Protein AF-A0A8H7SIP4-F1 (afdb_monomer_lite)

pLDDT: mean 71.0, std 14.27, range [39.41, 93.19]

Radius of gyration: 24.81 Å; chains: 1; bounding box: 38×29×91 Å

Organism: NCBI:txid101142

Secondary structure (DSSP, 8-state):
----------SSSHHHHHHHHHHHHHHHHHHHHHHHHHHHHHHHHHHHHHHHHHHHTT--HHHHHHHHHHHHHHHHHHHHHHHHHHHHH-TTTHHHHHHHHHHHHHHHHHHHHHHHHHHHHHH-HHHHHHHHH-

InterPro domains:
  IPR036259 MFS transporter superfamily [SSF103473] (33-134)

Sequence (134 aa):
MAKESSEGADGHVRFKMDVASDYKAEFSIYTARLKNIWFHLMAMQAATCIYGWIIQIGASLPAALAIQFVFAFNCSGVTSTCQTLLVDLFPVRGASIIASNNLMRCILGAAATAYIEPAIQGVGMGWVFTILGV

Structure (mmCIF, N/CA/C/O backbone):
data_AF-A0A8H7SIP4-F1
#
_entry.id   AF-A0A8H7SIP4-F1
#
loop_
_atom_site.group_PDB
_atom_site.id
_atom_site.type_symbol
_atom_site.label_atom_id
_atom_site.label_alt_id
_atom_site.label_comp_id
_atom_site.label_asym_id
_atom_site.label_entity_id
_atom_site.label_seq_id
_atom_site.pdbx_PDB_ins_code
_atom_site.Cartn_x
_atom_site.Cartn_y
_atom_site.Cartn_z
_atom_site.occupancy
_atom_site.B_iso_or_equiv
_atom_site.auth_seq_id
_atom_site.auth_comp_id
_atom_site.auth_asym_id
_atom_site.auth_atom_id
_atom_site.pdbx_PDB_model_num
ATOM 1 N N . MET A 1 1 ? 25.509 -14.428 -73.109 1.00 39.41 1 MET A N 1
ATOM 2 C CA . MET A 1 1 ? 24.841 -15.178 -72.024 1.00 39.41 1 MET A CA 1
ATOM 3 C C . MET A 1 1 ? 24.270 -14.131 -71.081 1.00 39.41 1 MET A C 1
ATOM 5 O O . MET A 1 1 ? 25.044 -13.360 -70.544 1.00 39.41 1 MET A O 1
ATOM 9 N N . ALA A 1 2 ? 22.997 -13.777 -71.271 1.00 40.03 2 ALA A N 1
ATOM 10 C CA . ALA A 1 2 ? 21.859 -14.322 -70.512 1.00 40.03 2 ALA A CA 1
ATOM 11 C C . ALA A 1 2 ? 21.864 -13.777 -69.068 1.00 40.03 2 ALA A C 1
ATOM 13 O O . ALA A 1 2 ? 22.764 -14.125 -68.321 1.00 40.03 2 ALA A O 1
ATOM 14 N N . LYS A 1 3 ? 20.975 -12.802 -68.784 1.00 40.19 3 LYS A N 1
ATOM 15 C CA . LYS A 1 3 ? 19.801 -12.922 -67.869 1.00 40.19 3 LYS A CA 1
ATOM 16 C C . LYS A 1 3 ? 20.223 -12.748 -66.396 1.00 40.19 3 LYS A C 1
ATOM 18 O O . LYS A 1 3 ? 21.207 -13.346 -66.010 1.00 40.19 3 LYS A O 1
ATOM 23 N N . GLU A 1 4 ? 19.643 -11.937 -65.513 1.00 43.75 4 GLU A N 1
ATOM 24 C CA . GLU A 1 4 ? 18.345 -11.264 -65.314 1.00 43.75 4 GLU A CA 1
ATOM 25 C C . GLU A 1 4 ? 18.631 -10.041 -64.398 1.00 43.75 4 GLU A C 1
ATOM 27 O O . GLU A 1 4 ? 19.531 -10.094 -63.569 1.00 43.75 4 GLU A O 1
ATOM 32 N N . SER A 1 5 ? 18.119 -8.829 -64.631 1.00 45.50 5 SER A N 1
ATOM 33 C CA . SER A 1 5 ? 16.774 -8.340 -64.289 1.00 45.50 5 SER A CA 1
ATOM 34 C C . SER A 1 5 ? 16.302 -8.677 -62.865 1.00 45.50 5 SER A C 1
ATOM 36 O O . SER A 1 5 ? 15.980 -9.819 -62.584 1.00 45.50 5 SER A O 1
ATOM 38 N N . SER A 1 6 ? 16.092 -7.621 -62.067 1.00 47.75 6 SER A N 1
ATOM 39 C CA . SER A 1 6 ? 15.096 -7.547 -60.986 1.00 47.75 6 SER A CA 1
ATOM 40 C C . SER A 1 6 ? 15.359 -8.336 -59.695 1.00 47.75 6 SER A C 1
ATOM 42 O O . SER A 1 6 ? 14.917 -9.464 -59.564 1.00 47.75 6 SER A O 1
ATOM 44 N N . GLU A 1 7 ? 15.903 -7.657 -58.685 1.00 42.50 7 GLU A N 1
ATOM 45 C CA . GLU A 1 7 ? 15.436 -7.692 -57.284 1.00 42.50 7 GLU A CA 1
ATOM 46 C C . GLU A 1 7 ? 16.304 -6.681 -56.527 1.00 42.50 7 GLU A C 1
ATOM 48 O O . GLU A 1 7 ? 17.521 -6.779 -56.520 1.00 42.50 7 GLU A O 1
ATOM 53 N N . GLY A 1 8 ? 15.825 -5.601 -55.940 1.00 39.69 8 GLY A N 1
ATOM 54 C CA . GLY A 1 8 ? 14.507 -5.265 -55.442 1.00 39.69 8 GLY A CA 1
ATOM 55 C C . GLY A 1 8 ? 14.798 -4.282 -54.310 1.00 39.69 8 GLY A C 1
ATOM 56 O O . GLY A 1 8 ? 15.767 -4.444 -53.571 1.00 39.69 8 GLY A O 1
ATOM 57 N N . ALA A 1 9 ? 14.036 -3.203 -54.229 1.00 48.28 9 ALA A N 1
ATOM 58 C CA . ALA A 1 9 ? 14.167 -2.182 -53.204 1.00 48.28 9 ALA A CA 1
ATOM 59 C C . ALA A 1 9 ? 13.905 -2.768 -51.795 1.00 48.28 9 ALA A C 1
ATOM 61 O O . ALA A 1 9 ? 12.806 -2.641 -51.271 1.00 48.28 9 ALA A O 1
ATOM 62 N N . ASP A 1 10 ? 14.898 -3.420 -51.183 1.00 50.81 10 ASP A N 1
ATOM 63 C CA . ASP A 1 10 ? 14.760 -4.150 -49.906 1.00 50.81 10 ASP A CA 1
ATOM 64 C C . ASP A 1 10 ? 15.771 -3.678 -48.841 1.00 50.81 10 ASP A C 1
ATOM 66 O O . ASP A 1 10 ? 16.263 -4.438 -48.017 1.00 50.81 10 ASP A O 1
ATOM 70 N N . GLY A 1 11 ? 16.127 -2.389 -48.859 1.00 47.94 11 GLY A N 1
ATOM 71 C CA . GLY A 1 11 ? 16.910 -1.755 -47.782 1.00 47.94 11 GLY A CA 1
ATOM 72 C C . GLY A 1 11 ? 16.056 -0.983 -46.772 1.00 47.94 11 GLY A C 1
ATOM 73 O O . GLY A 1 11 ? 16.456 -0.774 -45.631 1.00 47.94 11 GLY A O 1
ATOM 74 N N . HIS A 1 12 ? 14.853 -0.568 -47.176 1.00 51.12 12 HIS A N 1
ATOM 75 C CA . HIS A 1 12 ? 13.992 0.321 -46.386 1.00 51.12 12 HIS A CA 1
ATOM 76 C C . HIS A 1 12 ? 12.759 -0.369 -45.782 1.00 51.12 12 HIS A C 1
ATOM 78 O O . HIS A 1 12 ? 12.059 0.246 -44.976 1.00 51.12 12 HIS A O 1
ATOM 84 N N . VAL A 1 13 ? 12.489 -1.632 -46.136 1.00 50.50 13 VAL A N 1
ATOM 85 C CA . VAL A 1 13 ? 11.267 -2.347 -45.719 1.00 50.50 13 VAL A CA 1
ATOM 86 C C . VAL A 1 13 ? 11.514 -3.283 -44.527 1.00 50.50 13 VAL A C 1
ATOM 88 O O . VAL A 1 13 ? 10.650 -3.370 -43.655 1.00 50.50 13 VAL A O 1
ATOM 91 N N . ARG A 1 14 ? 12.711 -3.876 -44.380 1.00 51.34 14 ARG A N 1
ATOM 92 C CA . ARG A 1 14 ? 13.033 -4.726 -43.211 1.00 51.34 14 ARG A CA 1
ATOM 93 C C . ARG A 1 14 ? 13.077 -3.970 -41.885 1.00 51.34 14 ARG A C 1
ATOM 95 O O . ARG A 1 14 ? 12.488 -4.425 -40.914 1.00 51.34 14 ARG A O 1
ATOM 102 N N . PHE A 1 15 ? 13.652 -2.765 -41.865 1.00 51.53 15 PHE A N 1
ATOM 103 C CA . PHE A 1 15 ? 13.736 -1.960 -40.639 1.00 51.53 15 PHE A CA 1
ATOM 104 C C . PHE A 1 15 ? 12.352 -1.571 -40.090 1.00 51.53 15 PHE A C 1
ATOM 106 O O . PHE A 1 15 ? 12.171 -1.450 -38.886 1.00 51.53 15 PHE A O 1
ATOM 113 N N . LYS A 1 16 ? 11.340 -1.410 -40.954 1.00 47.34 16 LYS A N 1
ATOM 114 C CA . LYS A 1 16 ? 9.964 -1.130 -40.514 1.00 47.34 16 LYS A CA 1
ATOM 115 C C . LYS A 1 16 ? 9.214 -2.375 -40.054 1.00 47.34 16 LYS A C 1
ATOM 117 O O . LYS A 1 16 ? 8.327 -2.239 -39.220 1.00 47.34 16 LYS A O 1
ATOM 122 N N . MET A 1 17 ? 9.541 -3.553 -40.582 1.00 48.56 17 MET A N 1
ATOM 123 C CA . MET A 1 17 ? 8.860 -4.795 -40.216 1.00 48.56 17 MET A CA 1
ATOM 124 C C . MET A 1 17 ? 9.391 -5.370 -38.898 1.00 48.56 17 MET A C 1
ATOM 126 O O . MET A 1 17 ? 8.584 -5.855 -38.110 1.00 48.56 17 MET A O 1
ATOM 130 N N . ASP A 1 18 ? 10.680 -5.182 -38.594 1.00 52.22 18 ASP A N 1
ATOM 131 C CA . ASP A 1 18 ? 11.224 -5.448 -37.256 1.00 52.22 18 ASP A CA 1
ATOM 132 C C . ASP A 1 18 ? 10.658 -4.453 -36.236 1.00 52.22 18 ASP A C 1
ATOM 134 O O . ASP A 1 18 ? 10.102 -4.876 -35.234 1.00 52.22 18 ASP A O 1
ATOM 138 N N . VAL A 1 19 ? 10.648 -3.146 -36.528 1.00 58.06 19 VAL A N 1
ATOM 139 C CA . VAL A 1 19 ? 10.117 -2.132 -35.593 1.00 58.06 19 VAL A CA 1
ATOM 140 C C . VAL A 1 19 ? 8.602 -2.253 -35.373 1.00 58.06 19 VAL A C 1
ATOM 142 O O . VAL A 1 19 ? 8.130 -2.062 -34.258 1.00 58.06 19 VAL A O 1
ATOM 145 N N . ALA A 1 20 ? 7.807 -2.580 -36.398 1.00 53.66 20 ALA A N 1
ATOM 146 C CA . ALA A 1 20 ? 6.353 -2.720 -36.247 1.00 53.66 20 ALA A CA 1
ATOM 147 C C . ALA A 1 20 ? 5.937 -4.067 -35.625 1.00 53.66 20 ALA A C 1
ATOM 149 O O . ALA A 1 20 ? 4.911 -4.132 -34.942 1.00 53.66 20 ALA A O 1
ATOM 150 N N . SER A 1 21 ? 6.713 -5.136 -35.848 1.00 54.66 21 SER A N 1
ATOM 151 C CA . SER A 1 21 ? 6.507 -6.432 -35.189 1.00 54.66 21 SER A CA 1
ATOM 152 C C . SER A 1 21 ? 6.972 -6.395 -33.731 1.00 54.66 21 SER A C 1
ATOM 154 O O . SER A 1 21 ? 6.264 -6.911 -32.866 1.00 54.66 21 SER A O 1
ATOM 156 N N . ASP A 1 22 ? 8.094 -5.729 -33.450 1.00 54.72 22 ASP A N 1
ATOM 157 C CA . ASP A 1 22 ? 8.606 -5.470 -32.099 1.00 54.72 22 ASP A CA 1
ATOM 158 C C . ASP A 1 22 ? 7.650 -4.557 -31.322 1.00 54.72 22 ASP A C 1
ATOM 160 O O . ASP A 1 22 ? 7.249 -4.895 -30.214 1.00 54.72 22 ASP A O 1
ATOM 164 N N . TYR A 1 23 ? 7.094 -3.520 -31.965 1.00 54.81 23 TYR A N 1
ATOM 165 C CA . TYR A 1 23 ? 6.017 -2.701 -31.394 1.00 54.81 23 TYR A CA 1
ATOM 166 C C . TYR A 1 23 ? 4.773 -3.521 -31.024 1.00 54.81 23 TYR A C 1
ATOM 168 O O . TYR A 1 23 ? 4.156 -3.277 -29.991 1.00 54.81 23 TYR A O 1
ATOM 176 N N . LYS A 1 24 ? 4.382 -4.510 -31.842 1.00 49.59 24 LYS A N 1
ATOM 177 C CA . LYS A 1 24 ? 3.199 -5.357 -31.595 1.00 49.59 24 LYS A CA 1
ATOM 178 C C . LYS A 1 24 ? 3.457 -6.449 -30.544 1.00 49.59 24 LYS A C 1
ATOM 180 O O . LYS A 1 24 ? 2.502 -6.889 -29.898 1.00 49.59 24 LYS A O 1
ATOM 185 N N . ALA A 1 25 ? 4.714 -6.857 -30.352 1.00 53.84 25 ALA A N 1
ATOM 186 C CA . ALA A 1 25 ? 5.162 -7.739 -29.273 1.00 53.84 25 ALA A CA 1
ATOM 187 C C . ALA A 1 25 ? 5.326 -6.979 -27.936 1.00 53.84 25 ALA A C 1
ATOM 189 O O . ALA A 1 25 ? 4.823 -7.452 -26.912 1.00 53.84 25 ALA A O 1
ATOM 190 N N . GLU A 1 26 ? 5.887 -5.762 -27.953 1.00 54.69 26 GLU A N 1
ATOM 191 C CA . GLU A 1 26 ? 5.851 -4.792 -26.845 1.00 54.69 26 GLU A CA 1
ATOM 192 C C . GLU A 1 26 ? 4.406 -4.509 -26.413 1.00 54.69 26 GLU A C 1
ATOM 194 O O . GLU A 1 26 ? 4.088 -4.575 -25.222 1.00 54.69 26 GLU A O 1
ATOM 199 N N . PHE A 1 27 ? 3.491 -4.293 -27.370 1.00 52.53 27 PHE A N 1
ATOM 200 C CA . PHE A 1 27 ? 2.075 -4.006 -27.097 1.00 52.53 27 PHE A CA 1
ATOM 201 C C . PHE A 1 27 ? 1.345 -5.118 -26.328 1.00 52.53 27 PHE A C 1
ATOM 203 O O . PHE A 1 27 ? 0.288 -4.862 -25.753 1.00 52.53 27 PHE A O 1
ATOM 210 N N . SER A 1 28 ? 1.891 -6.338 -26.270 1.00 53.31 28 SER A N 1
ATOM 211 C CA . SER A 1 28 ? 1.292 -7.462 -25.541 1.00 53.31 28 SER A CA 1
ATOM 212 C C . SER A 1 28 ? 1.906 -7.712 -24.153 1.00 53.31 28 SER A C 1
ATOM 214 O O . SER A 1 28 ? 1.296 -8.430 -23.355 1.00 53.31 28 SER A O 1
ATOM 216 N N . ILE A 1 29 ? 3.064 -7.128 -23.819 1.00 56.44 29 ILE A N 1
ATOM 217 C CA . ILE A 1 29 ? 3.713 -7.294 -22.501 1.00 56.44 29 ILE A CA 1
ATOM 218 C C . ILE A 1 29 ? 3.043 -6.417 -21.443 1.00 56.44 29 ILE A C 1
ATOM 220 O O . ILE A 1 29 ? 2.736 -6.893 -20.342 1.00 56.44 29 ILE A O 1
ATOM 224 N N . TYR A 1 30 ? 2.744 -5.161 -21.790 1.00 52.81 30 TYR A N 1
ATOM 225 C CA . TYR A 1 30 ? 2.056 -4.233 -20.889 1.00 52.81 30 TYR A CA 1
ATOM 226 C C . TYR A 1 30 ? 0.690 -4.778 -20.483 1.00 52.81 30 TYR A C 1
ATOM 228 O O . TYR A 1 30 ? 0.371 -4.809 -19.298 1.00 52.81 30 TYR A O 1
ATOM 236 N N . THR A 1 31 ? -0.094 -5.288 -21.437 1.00 56.44 31 THR A N 1
ATOM 237 C CA . THR A 1 31 ? -1.432 -5.837 -21.171 1.00 56.44 31 THR A CA 1
ATOM 238 C C . THR A 1 31 ? -1.383 -7.139 -20.370 1.00 56.44 31 THR A C 1
ATOM 240 O O . THR A 1 31 ? -2.234 -7.350 -19.503 1.00 56.44 31 THR A O 1
ATOM 243 N N . ALA A 1 32 ? -0.390 -8.002 -20.616 1.00 59.94 32 ALA A N 1
ATOM 244 C CA . ALA A 1 32 ? -0.228 -9.254 -19.878 1.00 59.94 32 ALA A CA 1
ATOM 245 C C . ALA A 1 32 ? 0.117 -9.010 -18.398 1.00 59.94 32 ALA A C 1
ATOM 247 O O . ALA A 1 32 ? -0.465 -9.647 -17.519 1.00 59.94 32 ALA A O 1
ATOM 248 N N . ARG A 1 33 ? 1.000 -8.043 -18.106 1.00 62.38 33 ARG A N 1
ATOM 249 C CA . ARG A 1 33 ? 1.364 -7.683 -16.724 1.00 62.38 33 ARG A CA 1
ATOM 250 C C . ARG A 1 33 ? 0.316 -6.803 -16.035 1.00 62.38 33 ARG A C 1
ATOM 252 O O . ARG A 1 33 ? 0.048 -7.030 -14.855 1.00 62.38 33 ARG A O 1
ATOM 259 N N . LEU A 1 34 ? -0.340 -5.877 -16.750 1.00 62.34 34 LEU A N 1
ATOM 260 C CA . LEU A 1 34 ? -1.436 -5.072 -16.186 1.00 62.34 34 LEU A CA 1
ATOM 261 C C . LEU A 1 34 ? -2.590 -5.953 -15.707 1.00 62.34 34 LEU A C 1
ATOM 263 O O . LEU A 1 34 ? -3.141 -5.692 -14.642 1.00 62.34 34 LEU A O 1
ATOM 267 N N . LYS A 1 35 ? -2.942 -7.006 -16.459 1.00 67.00 35 LYS A N 1
ATOM 268 C CA . LYS A 1 35 ? -4.014 -7.934 -16.066 1.00 67.00 35 LYS A CA 1
ATOM 269 C C . LYS A 1 35 ? -3.755 -8.585 -14.707 1.00 67.00 35 LYS A C 1
ATOM 271 O O . LYS A 1 35 ? -4.687 -8.710 -13.921 1.00 67.00 35 LYS A O 1
ATOM 276 N N . ASN A 1 36 ? -2.508 -8.953 -14.413 1.00 70.38 36 ASN A N 1
ATOM 277 C CA . ASN A 1 36 ? -2.154 -9.550 -13.125 1.00 70.38 36 ASN A CA 1
ATOM 278 C C . ASN A 1 36 ? -2.029 -8.505 -12.001 1.00 70.38 36 ASN A C 1
ATOM 280 O O . ASN A 1 36 ? -2.301 -8.803 -10.840 1.00 70.38 36 ASN A O 1
ATOM 284 N N . ILE A 1 37 ? -1.682 -7.260 -12.344 1.00 73.88 37 ILE A N 1
ATOM 285 C CA . ILE A 1 37 ? -1.630 -6.140 -11.395 1.00 73.88 37 ILE A CA 1
ATOM 286 C C . ILE A 1 37 ? -2.987 -5.899 -10.727 1.00 73.88 37 ILE A C 1
ATOM 288 O O . ILE A 1 37 ? -3.026 -5.619 -9.532 1.00 73.88 37 ILE A O 1
ATOM 292 N N . TRP A 1 38 ? -4.093 -6.081 -11.456 1.00 74.75 38 TRP A N 1
ATOM 293 C CA . TRP A 1 38 ? -5.441 -5.961 -10.895 1.00 74.75 38 TRP A CA 1
ATOM 294 C C . TRP A 1 38 ? -5.678 -6.930 -9.736 1.00 74.75 38 TRP A C 1
ATOM 296 O O . TRP A 1 38 ? -6.268 -6.540 -8.733 1.00 74.75 38 TRP A O 1
ATOM 306 N N . PHE A 1 39 ? -5.171 -8.163 -9.829 1.00 80.12 39 PHE A N 1
ATOM 307 C CA . PHE A 1 39 ? -5.292 -9.136 -8.744 1.00 80.12 39 PHE A CA 1
ATOM 308 C C . PHE A 1 39 ? -4.521 -8.685 -7.497 1.00 80.12 39 PHE A C 1
ATOM 310 O O . PHE A 1 39 ? -5.057 -8.728 -6.391 1.00 80.12 39 PHE A O 1
ATOM 317 N N . HIS A 1 40 ? -3.295 -8.181 -7.669 1.00 79.50 40 HIS A N 1
ATOM 318 C CA . HIS A 1 40 ? -2.500 -7.656 -6.556 1.00 79.50 40 HIS A CA 1
ATOM 319 C C . HIS A 1 40 ? -3.108 -6.393 -5.936 1.00 79.50 40 HIS A C 1
ATOM 321 O O . HIS A 1 40 ? -3.108 -6.267 -4.715 1.00 79.50 40 HIS A O 1
ATOM 327 N N . LEU A 1 41 ? -3.676 -5.492 -6.743 1.00 80.12 41 LEU A N 1
ATOM 328 C CA . LEU A 1 41 ? -4.364 -4.293 -6.253 1.00 80.12 41 LEU A CA 1
ATOM 329 C C . LEU A 1 41 ? -5.619 -4.643 -5.445 1.00 80.12 41 LEU A C 1
ATOM 331 O O . LEU A 1 41 ? -5.817 -4.110 -4.356 1.00 80.12 41 LEU A O 1
ATOM 335 N N . MET A 1 42 ? -6.437 -5.581 -5.929 1.00 83.81 42 MET A N 1
ATOM 336 C CA . MET A 1 42 ? -7.615 -6.050 -5.191 1.00 83.81 42 MET A CA 1
ATOM 337 C C . MET A 1 42 ? -7.219 -6.733 -3.876 1.00 83.81 42 MET A C 1
ATOM 339 O O . MET A 1 42 ? -7.828 -6.477 -2.837 1.00 83.81 42 MET A O 1
ATOM 343 N N . ALA A 1 43 ? -6.163 -7.553 -3.895 1.00 84.81 43 ALA A N 1
ATOM 344 C CA . ALA A 1 43 ? -5.634 -8.186 -2.690 1.00 84.81 43 ALA A CA 1
ATOM 345 C C . ALA A 1 43 ? -5.110 -7.155 -1.672 1.00 84.81 43 ALA A C 1
ATOM 347 O O . ALA A 1 43 ? -5.310 -7.326 -0.469 1.00 84.81 43 ALA A O 1
ATOM 348 N N . MET A 1 44 ? -4.485 -6.069 -2.138 1.00 83.62 44 MET A N 1
ATOM 349 C CA . MET A 1 44 ? -4.036 -4.965 -1.286 1.00 83.62 44 MET A CA 1
ATOM 350 C C . MET A 1 44 ? -5.185 -4.197 -0.640 1.00 83.62 44 MET A C 1
ATOM 352 O O . MET A 1 44 ? -5.115 -3.941 0.564 1.00 83.62 44 MET A O 1
ATOM 356 N N . GLN A 1 45 ? -6.244 -3.867 -1.386 1.00 81.81 45 GLN A N 1
ATOM 357 C CA . GLN A 1 45 ? -7.400 -3.190 -0.787 1.00 81.81 45 GLN A CA 1
ATOM 358 C C . GLN A 1 45 ? -8.103 -4.088 0.220 1.00 81.81 45 GLN A C 1
ATOM 360 O O . GLN A 1 45 ? -8.384 -3.647 1.332 1.00 81.81 45 GLN A O 1
ATOM 365 N N . ALA A 1 46 ? -8.297 -5.368 -0.107 1.00 83.69 46 ALA A N 1
ATOM 366 C CA . ALA A 1 46 ? -8.859 -6.324 0.839 1.00 83.69 46 ALA A CA 1
ATOM 367 C C . ALA A 1 46 ? -8.015 -6.407 2.124 1.00 83.69 46 ALA A C 1
ATOM 369 O O . ALA A 1 46 ? -8.563 -6.308 3.220 1.00 83.69 46 ALA A O 1
ATOM 370 N N . ALA A 1 47 ? -6.686 -6.516 2.007 1.00 83.00 47 ALA A N 1
ATOM 371 C CA . ALA A 1 47 ? -5.789 -6.551 3.162 1.00 83.00 47 ALA A CA 1
ATOM 372 C C . ALA A 1 47 ? -5.862 -5.263 4.002 1.00 83.00 47 ALA A C 1
ATOM 374 O O . ALA A 1 47 ? -5.936 -5.342 5.227 1.00 83.00 47 ALA A O 1
ATOM 375 N N . THR A 1 48 ? -5.904 -4.093 3.360 1.00 79.56 48 THR A N 1
ATOM 376 C CA . THR A 1 48 ? -5.983 -2.786 4.040 1.00 79.56 48 THR A CA 1
ATOM 377 C C . THR A 1 48 ? -7.306 -2.620 4.790 1.00 79.56 48 THR A C 1
ATOM 379 O O . THR A 1 48 ? -7.308 -2.219 5.955 1.00 79.56 48 THR A O 1
ATOM 382 N N . CYS A 1 49 ? -8.422 -3.013 4.170 1.00 79.75 49 CYS A N 1
ATOM 383 C CA . CYS A 1 49 ? -9.734 -3.014 4.811 1.00 79.75 49 CYS A CA 1
ATOM 384 C C . CYS A 1 49 ? -9.751 -3.945 6.030 1.00 79.75 49 CYS A C 1
ATOM 386 O O . CYS A 1 49 ? -10.082 -3.508 7.130 1.00 79.75 49 CYS A O 1
ATOM 388 N N . ILE A 1 50 ? -9.340 -5.210 5.873 1.00 79.56 50 ILE A N 1
ATOM 389 C CA . ILE A 1 50 ? -9.346 -6.193 6.973 1.00 79.56 50 ILE A CA 1
ATOM 390 C C . ILE A 1 50 ? -8.430 -5.732 8.122 1.00 79.56 50 ILE A C 1
ATOM 392 O O . ILE A 1 50 ? -8.800 -5.862 9.290 1.00 79.56 50 ILE A O 1
ATOM 396 N N . TYR A 1 51 ? -7.273 -5.140 7.8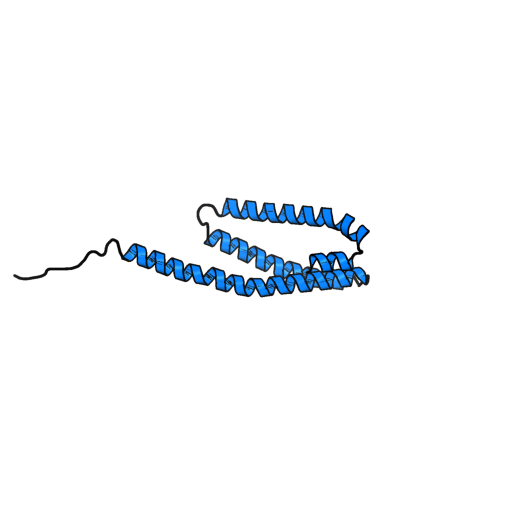07 1.00 77.56 51 TYR A N 1
ATOM 397 C CA . TYR A 1 51 ? -6.362 -4.571 8.802 1.00 77.56 51 TYR A CA 1
ATOM 398 C C . TYR A 1 51 ? -7.019 -3.446 9.619 1.00 77.56 51 TYR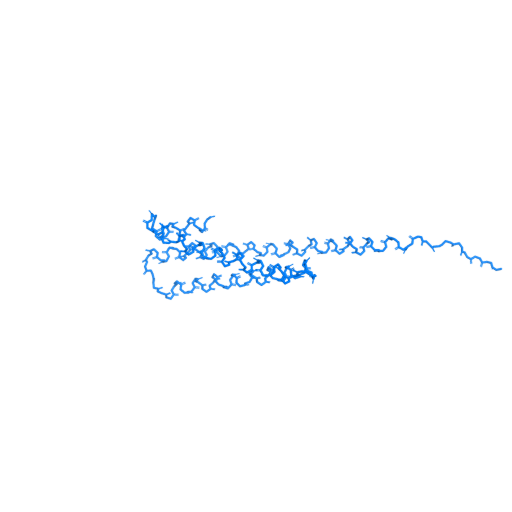 A C 1
ATOM 400 O O . TYR A 1 51 ? -6.945 -3.458 10.849 1.00 77.56 51 TYR A O 1
ATOM 408 N N . GLY A 1 52 ? -7.725 -2.522 8.957 1.00 74.00 52 GLY A N 1
ATOM 409 C CA . GLY A 1 52 ? -8.459 -1.436 9.614 1.00 74.00 52 GLY A CA 1
ATOM 410 C C . GLY A 1 52 ? -9.497 -1.923 10.627 1.00 74.00 52 GLY A C 1
ATOM 411 O O . GLY A 1 52 ? -9.568 -1.414 11.749 1.00 74.00 52 GLY A O 1
ATOM 412 N N . TRP A 1 53 ? -10.256 -2.959 10.263 1.00 74.44 53 TRP A N 1
ATOM 413 C CA . TRP A 1 53 ? -11.266 -3.558 11.142 1.00 74.44 53 TRP A CA 1
ATOM 414 C C . TRP A 1 53 ? -10.651 -4.329 12.318 1.00 74.44 53 TRP A C 1
ATOM 416 O O . TRP A 1 53 ? -11.171 -4.267 13.431 1.00 74.44 53 TRP A O 1
ATOM 426 N N . ILE A 1 54 ? -9.510 -4.997 12.121 1.00 74.19 54 ILE A N 1
ATOM 427 C CA . ILE A 1 54 ? -8.786 -5.695 13.200 1.00 74.19 54 ILE A CA 1
ATOM 428 C C . ILE A 1 54 ? -8.249 -4.721 14.244 1.00 74.19 54 ILE A C 1
ATOM 430 O O . ILE A 1 54 ? -8.358 -4.987 15.444 1.00 74.19 54 ILE A O 1
ATOM 434 N N . ILE A 1 55 ? -7.722 -3.579 13.802 1.00 71.50 55 ILE A N 1
ATOM 435 C CA . ILE A 1 55 ? -7.256 -2.523 14.705 1.00 71.50 55 ILE A CA 1
ATOM 436 C C . ILE A 1 55 ? -8.432 -1.926 15.490 1.00 71.50 55 ILE A C 1
ATOM 438 O O . ILE A 1 55 ? -8.306 -1.703 16.693 1.00 71.50 55 ILE A O 1
ATOM 442 N N . GLN A 1 56 ? -9.594 -1.723 14.856 1.00 70.81 56 GLN A N 1
ATOM 443 C CA . GLN A 1 56 ? -10.777 -1.186 15.539 1.00 70.81 56 GLN A CA 1
ATOM 444 C C . GLN A 1 56 ? -11.324 -2.123 16.628 1.00 70.81 56 GLN A C 1
ATOM 446 O O . GLN A 1 56 ? -11.784 -1.649 17.664 1.00 70.81 56 GLN A O 1
ATOM 451 N N . ILE A 1 57 ? -11.264 -3.439 16.415 1.00 72.06 57 ILE A N 1
ATOM 452 C CA . ILE A 1 57 ? -11.740 -4.445 17.381 1.00 72.06 57 ILE A CA 1
ATOM 453 C C . ILE A 1 57 ? -10.723 -4.652 18.526 1.00 72.06 57 ILE A C 1
ATOM 455 O O . ILE A 1 57 ? -11.027 -5.316 19.515 1.00 72.06 57 ILE A O 1
ATOM 459 N N . GLY A 1 58 ? -9.518 -4.073 18.430 1.00 65.88 58 GLY A N 1
ATOM 460 C CA . GLY A 1 58 ? -8.442 -4.302 19.398 1.00 65.88 58 GLY A CA 1
ATOM 461 C C . GLY A 1 58 ? -7.920 -5.742 19.354 1.00 65.88 58 GLY A C 1
ATOM 462 O O . GLY A 1 58 ? -7.526 -6.295 20.381 1.00 65.88 58 GLY A O 1
ATOM 463 N N . ALA A 1 59 ? -7.971 -6.380 18.180 1.00 67.00 59 ALA A N 1
ATOM 464 C CA . ALA A 1 59 ? -7.593 -7.779 18.026 1.00 67.00 59 ALA A CA 1
ATOM 465 C C . ALA A 1 59 ? -6.082 -8.009 18.226 1.00 67.00 59 ALA A C 1
ATOM 467 O O . ALA A 1 59 ? -5.242 -7.132 18.029 1.00 67.00 59 ALA A O 1
ATOM 468 N N . SER A 1 60 ? -5.749 -9.240 18.619 1.00 71.31 60 SER A N 1
ATOM 469 C CA . SER A 1 60 ? -4.404 -9.695 18.977 1.00 71.31 60 SER A CA 1
ATOM 470 C C . SER A 1 60 ? -3.339 -9.350 17.924 1.00 71.31 60 SER A C 1
ATOM 472 O O . SER A 1 60 ? -3.507 -9.683 16.750 1.00 71.31 60 SER A O 1
ATOM 474 N N . LEU A 1 61 ? -2.201 -8.800 18.372 1.00 78.12 61 LEU A N 1
ATOM 475 C CA . LEU A 1 61 ? -0.994 -8.470 17.590 1.00 78.12 61 LEU A CA 1
ATOM 476 C C . LEU A 1 61 ? -0.645 -9.454 16.442 1.00 78.12 61 LEU A C 1
ATOM 478 O O . LEU A 1 61 ? -0.374 -8.985 15.334 1.00 78.12 61 LEU A O 1
ATOM 482 N N . PRO A 1 62 ? -0.670 -10.794 16.628 1.00 83.81 62 PRO A N 1
ATOM 483 C CA . PRO A 1 62 ? -0.382 -11.738 15.543 1.00 83.81 62 PRO A CA 1
ATOM 484 C C . PRO A 1 62 ? -1.330 -11.638 14.337 1.00 83.81 62 PRO A C 1
ATOM 486 O O . PRO A 1 62 ? -0.892 -11.860 13.211 1.00 83.81 62 PRO A O 1
ATOM 489 N N . ALA A 1 63 ? -2.598 -11.268 14.535 1.00 80.00 63 ALA A N 1
ATOM 490 C CA . ALA A 1 63 ? -3.557 -11.115 13.439 1.00 80.00 63 ALA A CA 1
ATOM 491 C C . ALA A 1 63 ? -3.210 -9.910 12.545 1.00 80.00 63 ALA A C 1
ATOM 493 O O . ALA A 1 63 ? -3.229 -10.018 11.319 1.00 80.00 63 ALA A O 1
ATOM 494 N N . ALA A 1 64 ? -2.818 -8.788 13.158 1.00 81.75 64 ALA A N 1
ATOM 495 C CA . ALA A 1 64 ? -2.363 -7.598 12.443 1.00 81.75 64 ALA A CA 1
ATOM 496 C C . ALA A 1 64 ? -1.079 -7.883 11.641 1.00 81.75 64 ALA A C 1
ATOM 498 O O . ALA A 1 64 ? -0.983 -7.523 10.468 1.00 81.75 64 ALA A O 1
ATOM 499 N N . LEU A 1 65 ? -0.127 -8.609 12.238 1.00 85.25 65 LEU A N 1
ATOM 500 C CA . LEU A 1 65 ? 1.119 -9.004 11.573 1.00 85.25 65 LEU A CA 1
ATOM 501 C C . LEU A 1 65 ? 0.885 -9.945 10.384 1.00 85.25 65 LEU A C 1
ATOM 503 O O . LEU A 1 65 ? 1.520 -9.778 9.343 1.00 85.25 65 LEU A O 1
ATOM 507 N N . ALA A 1 66 ? -0.038 -10.902 10.509 1.00 89.00 66 ALA A N 1
ATOM 508 C CA . ALA A 1 66 ? -0.360 -11.830 9.427 1.00 89.00 66 ALA A CA 1
ATOM 509 C C . ALA A 1 66 ? -0.892 -11.099 8.183 1.00 89.00 66 ALA A C 1
ATOM 511 O O . ALA A 1 66 ? -0.490 -11.401 7.059 1.00 89.00 66 ALA A O 1
ATOM 512 N N . ILE A 1 67 ? -1.748 -10.094 8.366 1.00 85.69 67 ILE A N 1
ATOM 513 C CA . ILE A 1 67 ? -2.285 -9.312 7.243 1.00 85.69 67 ILE A CA 1
ATOM 514 C C . ILE A 1 67 ? -1.242 -8.351 6.685 1.00 85.69 67 ILE A C 1
ATOM 516 O O . ILE A 1 67 ? -1.132 -8.212 5.464 1.00 85.69 67 ILE A O 1
ATOM 520 N N . GLN A 1 68 ? -0.419 -7.756 7.550 1.00 86.25 68 GLN A N 1
ATOM 521 C CA . GLN A 1 68 ? 0.696 -6.920 7.117 1.00 86.25 68 GLN A CA 1
ATOM 522 C C . GLN A 1 68 ? 1.686 -7.707 6.244 1.00 86.25 68 GLN A C 1
ATOM 524 O O . GLN A 1 68 ? 2.211 -7.167 5.270 1.00 86.25 68 GLN A O 1
ATOM 529 N N . PHE A 1 69 ? 1.905 -8.992 6.543 1.00 88.25 69 PHE A N 1
ATOM 530 C CA . PHE A 1 69 ? 2.720 -9.880 5.714 1.00 88.25 69 PHE A CA 1
ATOM 531 C C . PHE A 1 69 ? 2.132 -10.051 4.309 1.00 88.25 69 PHE A C 1
ATOM 533 O O . PHE A 1 69 ? 2.844 -9.878 3.318 1.00 88.25 69 PHE A O 1
ATOM 540 N N . VAL A 1 70 ? 0.827 -10.322 4.203 1.00 88.31 70 VAL A N 1
ATOM 541 C CA . VAL A 1 70 ? 0.145 -10.446 2.904 1.00 88.31 70 VAL A CA 1
ATOM 542 C C . VAL A 1 70 ?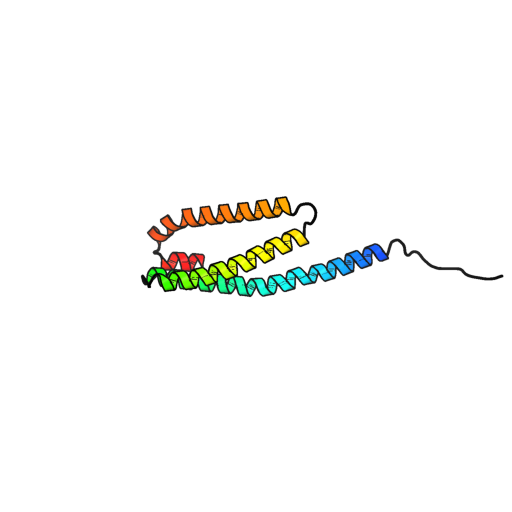 0.234 -9.135 2.118 1.00 88.31 70 VAL A C 1
ATOM 544 O O . VAL A 1 70 ? 0.543 -9.150 0.924 1.00 88.31 70 VAL A O 1
ATOM 547 N N . PHE A 1 71 ? 0.036 -7.993 2.777 1.00 87.44 71 PHE A N 1
ATOM 548 C CA . PHE A 1 71 ? 0.190 -6.680 2.151 1.00 87.44 71 PHE A CA 1
ATOM 549 C C . PHE A 1 71 ? 1.619 -6.455 1.627 1.00 87.44 71 PHE A C 1
ATOM 551 O O . PHE A 1 71 ? 1.809 -6.100 0.461 1.00 87.44 71 PHE A O 1
ATOM 558 N N . ALA A 1 72 ? 2.635 -6.714 2.455 1.00 87.75 72 ALA A N 1
ATOM 559 C CA . ALA A 1 72 ? 4.042 -6.543 2.093 1.00 87.75 72 ALA A CA 1
ATOM 560 C C . ALA A 1 72 ? 4.475 -7.470 0.944 1.00 87.75 72 ALA A C 1
ATOM 562 O O . ALA A 1 72 ? 5.238 -7.050 0.066 1.00 87.75 72 ALA A O 1
ATOM 563 N N . PHE A 1 73 ? 3.955 -8.700 0.910 1.00 88.81 73 PHE A N 1
ATOM 564 C CA . PHE A 1 73 ? 4.201 -9.654 -0.170 1.00 88.81 73 PHE A CA 1
ATOM 565 C C . PHE A 1 73 ? 3.680 -9.127 -1.513 1.00 88.81 73 PHE A C 1
ATOM 567 O O . PHE A 1 73 ? 4.438 -9.037 -2.483 1.00 88.81 73 PHE A O 1
ATOM 574 N N . ASN A 1 74 ? 2.419 -8.684 -1.555 1.00 87.12 74 ASN A N 1
ATOM 575 C CA . ASN A 1 74 ? 1.839 -8.091 -2.763 1.00 87.12 74 ASN A CA 1
ATOM 576 C C . ASN A 1 74 ? 2.586 -6.806 -3.168 1.00 87.12 74 ASN A C 1
ATOM 578 O O . ASN A 1 74 ? 2.855 -6.586 -4.349 1.00 87.12 74 ASN A O 1
ATOM 582 N N . CYS A 1 75 ? 2.985 -5.977 -2.196 1.00 86.62 75 CYS A N 1
ATOM 583 C CA . CYS A 1 75 ? 3.722 -4.735 -2.448 1.00 86.62 75 CYS A CA 1
ATOM 584 C C . CYS A 1 75 ? 5.079 -4.980 -3.093 1.00 86.62 75 CYS A C 1
ATOM 586 O O . CYS A 1 75 ? 5.442 -4.298 -4.056 1.00 86.62 75 CYS A O 1
ATOM 588 N N . SER A 1 76 ? 5.803 -5.982 -2.606 1.00 88.06 76 SER A N 1
ATOM 589 C CA . SER A 1 76 ? 7.087 -6.379 -3.177 1.00 88.06 76 SER A CA 1
ATOM 590 C C . SER A 1 76 ? 6.914 -6.846 -4.624 1.00 88.06 76 SER A C 1
ATOM 592 O O . SER A 1 76 ? 7.616 -6.350 -5.503 1.00 88.06 76 SER A O 1
ATOM 594 N N . GLY A 1 77 ? 5.907 -7.685 -4.905 1.00 84.56 77 GLY A N 1
ATOM 595 C CA . GLY A 1 77 ? 5.617 -8.165 -6.263 1.00 84.56 77 GLY A CA 1
ATOM 596 C C . GLY A 1 77 ? 5.301 -7.045 -7.263 1.00 84.56 77 GLY A C 1
ATOM 597 O O . GLY A 1 77 ? 5.859 -7.015 -8.365 1.00 84.56 77 GLY A O 1
ATOM 598 N N . VAL A 1 78 ? 4.467 -6.075 -6.871 1.00 83.75 78 VAL A N 1
ATOM 599 C CA . VAL A 1 78 ? 4.152 -4.906 -7.713 1.00 83.75 78 VAL A CA 1
ATOM 600 C C . VAL A 1 78 ? 5.398 -4.052 -7.946 1.00 83.75 78 VAL A C 1
ATOM 602 O O . VAL A 1 78 ? 5.683 -3.675 -9.079 1.00 83.75 78 VAL A O 1
ATOM 605 N N . THR A 1 79 ? 6.178 -3.790 -6.896 1.00 83.88 79 THR A N 1
ATOM 606 C CA . THR A 1 79 ? 7.378 -2.943 -6.989 1.00 83.88 79 THR A CA 1
ATOM 607 C C . THR A 1 79 ? 8.424 -3.550 -7.918 1.00 83.88 79 THR A C 1
ATOM 609 O O . THR A 1 79 ? 8.951 -2.850 -8.781 1.00 83.88 79 THR A O 1
ATOM 612 N N . SER A 1 80 ? 8.687 -4.852 -7.790 1.00 83.94 80 SER A N 1
ATOM 613 C CA . SER A 1 80 ? 9.614 -5.563 -8.672 1.00 83.94 80 SER A CA 1
ATOM 614 C C . SER A 1 80 ? 9.125 -5.554 -10.119 1.00 83.94 80 SER A C 1
ATOM 616 O O . SER A 1 80 ? 9.902 -5.257 -11.020 1.00 83.94 80 SER A O 1
ATOM 618 N N . THR A 1 81 ? 7.826 -5.774 -10.348 1.00 81.19 81 THR A N 1
ATOM 619 C CA . THR A 1 81 ? 7.239 -5.722 -11.697 1.00 81.19 81 THR A CA 1
ATOM 620 C C . THR A 1 81 ? 7.382 -4.332 -12.324 1.00 81.19 81 THR A C 1
ATOM 622 O O . THR A 1 81 ? 7.742 -4.224 -13.497 1.00 81.19 81 THR A O 1
ATOM 625 N N . CYS A 1 82 ? 7.149 -3.270 -11.546 1.00 81.44 82 CYS A N 1
ATOM 626 C CA . CYS A 1 82 ? 7.335 -1.886 -11.982 1.00 81.44 82 CYS A CA 1
ATOM 627 C C . CYS A 1 82 ? 8.798 -1.578 -12.319 1.00 81.44 82 CYS A C 1
ATOM 629 O O . CYS A 1 82 ? 9.063 -0.961 -13.346 1.00 81.44 82 CYS A O 1
ATOM 631 N N . GLN A 1 83 ? 9.748 -2.014 -11.485 1.00 78.56 83 GLN A N 1
ATOM 632 C CA . GLN A 1 83 ? 11.180 -1.811 -11.734 1.00 78.56 83 GLN A CA 1
ATOM 633 C C . GLN A 1 83 ? 11.650 -2.545 -12.994 1.00 78.56 83 GLN A C 1
ATOM 635 O O . GLN A 1 83 ? 12.374 -1.956 -13.792 1.00 78.56 83 GLN A O 1
ATOM 640 N N . THR A 1 84 ? 11.197 -3.782 -13.215 1.00 80.19 84 THR A N 1
ATOM 641 C CA . THR A 1 84 ? 11.487 -4.523 -14.450 1.00 80.19 84 THR A CA 1
ATOM 642 C C . THR A 1 84 ? 10.909 -3.804 -15.667 1.00 80.19 84 THR A C 1
ATOM 644 O O . THR A 1 84 ? 11.644 -3.524 -16.602 1.00 80.19 84 THR A O 1
ATOM 647 N N . LEU A 1 85 ? 9.634 -3.399 -15.622 1.00 73.88 85 LEU A N 1
ATOM 648 C CA . LEU A 1 85 ? 8.989 -2.683 -16.730 1.00 73.88 85 LEU A CA 1
ATOM 649 C C . LEU A 1 85 ? 9.685 -1.356 -17.071 1.00 73.88 85 LEU A C 1
ATOM 651 O O . LEU A 1 85 ? 9.751 -0.957 -18.229 1.00 73.88 85 LEU A O 1
ATOM 655 N N . LEU A 1 86 ? 10.186 -0.661 -16.052 1.00 71.94 86 LEU A N 1
ATOM 656 C CA . LEU A 1 86 ? 10.908 0.598 -16.203 1.00 71.94 86 LEU A CA 1
ATOM 657 C C . LEU A 1 86 ? 12.268 0.426 -16.879 1.00 71.94 86 LEU A C 1
ATOM 659 O O . LEU A 1 86 ? 12.654 1.278 -17.677 1.00 71.94 86 LEU A O 1
ATOM 663 N N . VAL A 1 87 ? 12.981 -0.655 -16.564 1.00 72.62 87 VAL A N 1
ATOM 664 C CA . VAL A 1 87 ? 14.242 -1.007 -17.231 1.00 72.62 87 VAL A CA 1
ATOM 665 C C . VAL A 1 87 ? 13.981 -1.471 -18.663 1.00 72.62 87 VAL A C 1
ATOM 667 O O . VAL A 1 87 ? 14.718 -1.061 -19.557 1.00 72.62 87 VAL A O 1
ATOM 670 N N . ASP A 1 88 ? 12.907 -2.238 -18.876 1.00 72.75 88 ASP A N 1
ATOM 671 C CA . ASP A 1 88 ? 12.492 -2.721 -20.196 1.00 72.75 88 ASP A CA 1
ATOM 672 C C . ASP A 1 88 ? 12.122 -1.547 -21.131 1.00 72.75 88 ASP A C 1
ATOM 674 O O . ASP A 1 88 ? 12.548 -1.520 -22.280 1.00 72.75 88 ASP A O 1
ATOM 678 N N . LEU A 1 89 ? 11.397 -0.532 -20.633 1.00 67.94 89 LEU A N 1
ATOM 679 C CA . LEU A 1 89 ? 10.946 0.624 -21.429 1.00 67.94 89 LEU A CA 1
ATOM 680 C C . LEU A 1 89 ? 12.024 1.714 -21.613 1.00 67.94 89 LEU A C 1
ATOM 682 O O . LEU A 1 89 ? 11.971 2.490 -22.567 1.00 67.94 89 LEU A O 1
ATOM 686 N N . PHE A 1 90 ? 13.002 1.816 -20.705 1.00 68.56 90 PHE A N 1
ATOM 687 C CA . PHE A 1 90 ? 14.018 2.877 -20.733 1.00 68.56 90 PHE A CA 1
ATOM 688 C C . PHE A 1 90 ? 15.444 2.349 -20.505 1.00 68.56 90 PHE A C 1
ATOM 690 O O . PHE A 1 90 ? 16.065 2.654 -19.479 1.00 68.56 90 PHE A O 1
ATOM 697 N N . PRO A 1 91 ? 16.042 1.660 -21.492 1.00 64.06 91 PRO A N 1
ATOM 698 C CA . PRO A 1 91 ? 17.381 1.080 -21.359 1.00 64.06 91 PRO A CA 1
ATOM 699 C C . PRO A 1 91 ? 18.501 2.126 -21.183 1.00 64.06 91 PRO A C 1
ATOM 701 O O . PRO A 1 91 ? 19.526 1.840 -20.574 1.00 64.06 91 PRO A O 1
ATOM 704 N N . VAL A 1 92 ? 18.310 3.366 -21.658 1.00 64.56 92 VAL A N 1
ATOM 705 C CA . VAL A 1 92 ? 19.341 4.432 -21.624 1.00 64.56 92 VAL A CA 1
ATOM 706 C C . VAL A 1 92 ? 19.220 5.353 -20.398 1.00 64.56 92 VAL A C 1
ATOM 708 O O . VAL A 1 92 ? 20.182 6.021 -20.021 1.00 64.56 92 VAL A O 1
ATOM 711 N N . ARG A 1 93 ? 18.048 5.413 -19.746 1.00 65.88 93 ARG A N 1
ATOM 712 C CA . ARG A 1 93 ? 17.776 6.317 -18.603 1.00 65.88 93 ARG A CA 1
ATOM 713 C C . ARG A 1 93 ? 17.094 5.636 -17.410 1.00 65.88 93 ARG A C 1
ATOM 715 O O . ARG A 1 93 ? 16.585 6.330 -16.530 1.00 65.88 93 ARG A O 1
ATOM 722 N N . GLY A 1 94 ? 17.122 4.305 -17.333 1.00 69.44 94 GLY A N 1
ATOM 723 C CA . GLY A 1 94 ? 16.449 3.535 -16.281 1.00 69.44 94 GLY A CA 1
ATOM 724 C C . GLY A 1 94 ? 16.829 3.958 -14.856 1.00 69.44 94 GLY A C 1
ATOM 725 O O . GLY A 1 94 ? 15.957 4.069 -13.999 1.00 69.44 94 GLY A O 1
ATOM 726 N N . ALA A 1 95 ? 18.096 4.317 -14.613 1.00 74.81 95 ALA A N 1
ATOM 727 C CA . ALA A 1 95 ? 18.568 4.757 -13.295 1.00 74.81 95 ALA A CA 1
ATOM 728 C C . ALA A 1 95 ? 17.834 6.006 -12.766 1.00 74.81 95 AL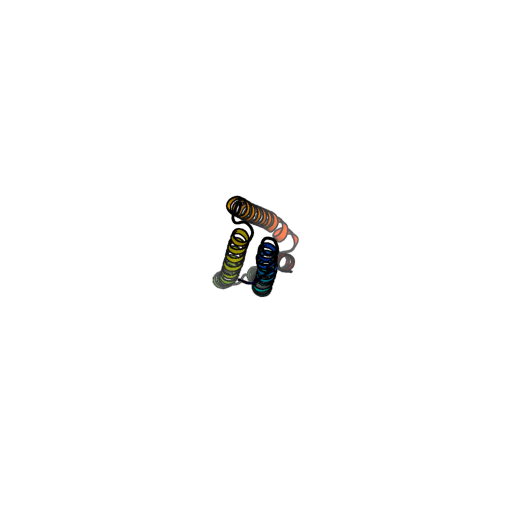A A C 1
ATOM 730 O O . ALA A 1 95 ? 17.446 6.047 -11.598 1.00 74.81 95 ALA A O 1
ATOM 731 N N . SER A 1 96 ? 17.589 7.003 -13.627 1.00 81.06 96 SER A N 1
ATOM 732 C CA . SER A 1 96 ? 16.866 8.220 -13.232 1.00 81.06 96 SER A CA 1
ATOM 733 C C . SER A 1 96 ? 15.410 7.917 -12.892 1.00 81.06 96 SER A C 1
ATOM 735 O O . SER A 1 96 ? 14.863 8.513 -11.969 1.00 81.06 96 SER A O 1
ATOM 737 N N . ILE A 1 97 ? 14.780 6.990 -13.616 1.00 77.44 97 ILE A N 1
ATOM 738 C CA . ILE A 1 97 ? 13.363 6.685 -13.409 1.00 77.44 97 ILE A CA 1
ATOM 739 C C . ILE A 1 97 ? 13.162 5.827 -12.161 1.00 77.44 97 ILE A C 1
ATOM 741 O O . ILE A 1 97 ? 12.225 6.064 -11.401 1.00 77.44 97 ILE A O 1
ATOM 745 N N . ILE A 1 98 ? 14.076 4.895 -11.885 1.00 80.44 98 ILE A N 1
ATOM 746 C CA . ILE A 1 98 ? 14.085 4.137 -10.628 1.00 80.44 98 ILE A CA 1
ATOM 747 C C . ILE A 1 98 ? 14.276 5.088 -9.433 1.00 80.44 98 ILE A C 1
ATOM 749 O O . ILE A 1 98 ? 13.573 4.958 -8.430 1.00 80.44 98 ILE A O 1
ATOM 753 N N . ALA A 1 99 ? 15.162 6.086 -9.546 1.00 82.31 99 ALA A N 1
ATOM 754 C CA . ALA A 1 99 ? 15.352 7.094 -8.502 1.00 82.31 99 ALA A CA 1
ATOM 755 C C . ALA A 1 99 ? 14.078 7.924 -8.253 1.00 82.31 99 ALA A C 1
ATOM 757 O O . ALA A 1 99 ? 13.664 8.085 -7.104 1.00 82.31 99 ALA A O 1
ATOM 758 N N . SER A 1 100 ? 13.410 8.391 -9.314 1.00 84.69 100 SER A N 1
ATOM 759 C CA . SER A 1 100 ? 12.129 9.103 -9.199 1.00 84.69 100 SER A CA 1
ATOM 760 C C . SER A 1 100 ? 11.010 8.224 -8.628 1.00 84.69 100 SER A C 1
ATOM 762 O O . SER A 1 100 ? 10.208 8.707 -7.831 1.00 84.69 100 SER A O 1
ATOM 764 N N . ASN A 1 101 ? 10.970 6.934 -8.980 1.00 82.75 101 ASN A N 1
ATOM 765 C CA . ASN A 1 101 ? 9.999 5.981 -8.437 1.00 82.75 101 ASN A CA 1
ATOM 766 C C . ASN A 1 101 ? 10.166 5.818 -6.918 1.00 82.75 101 ASN A C 1
ATOM 768 O O . ASN A 1 101 ? 9.195 5.928 -6.166 1.00 82.75 101 ASN A O 1
ATOM 772 N N . ASN A 1 102 ? 11.407 5.649 -6.460 1.00 87.44 102 ASN A N 1
ATOM 773 C CA . ASN A 1 102 ? 11.714 5.561 -5.035 1.00 87.44 102 ASN A CA 1
ATOM 774 C C . ASN A 1 102 ? 11.384 6.870 -4.302 1.00 87.44 102 ASN A C 1
ATOM 776 O O . ASN A 1 102 ? 10.819 6.830 -3.211 1.00 87.44 102 ASN A O 1
ATOM 780 N N . LEU A 1 103 ? 11.666 8.027 -4.911 1.00 87.38 103 LEU A N 1
ATOM 781 C CA . LEU A 1 103 ? 11.320 9.329 -4.338 1.00 87.38 103 LEU A CA 1
ATOM 782 C C . LEU A 1 103 ? 9.804 9.485 -4.153 1.00 87.38 103 LEU A C 1
ATOM 784 O O . LEU A 1 103 ? 9.357 9.837 -3.062 1.00 87.38 103 LEU A O 1
ATOM 788 N N . MET A 1 104 ? 9.011 9.183 -5.186 1.00 87.62 104 MET A N 1
ATOM 789 C CA . MET A 1 104 ? 7.548 9.255 -5.117 1.00 87.62 104 MET A CA 1
ATOM 790 C C . MET A 1 104 ? 7.006 8.337 -4.020 1.00 87.62 104 MET A C 1
ATOM 792 O O . MET A 1 104 ? 6.187 8.765 -3.210 1.00 87.62 104 MET A O 1
ATOM 796 N N . ARG A 1 105 ? 7.512 7.102 -3.936 1.00 83.62 105 ARG A N 1
ATOM 797 C CA . ARG A 1 105 ? 7.125 6.149 -2.891 1.00 83.62 105 ARG A CA 1
ATOM 798 C C . ARG A 1 105 ? 7.401 6.687 -1.487 1.00 83.62 105 ARG A C 1
ATOM 800 O O . ARG A 1 105 ? 6.540 6.578 -0.617 1.00 83.62 105 ARG A O 1
ATOM 807 N N . CYS A 1 106 ? 8.577 7.269 -1.266 1.00 89.75 106 CYS A N 1
ATOM 808 C CA . CYS A 1 106 ? 8.950 7.827 0.032 1.00 89.75 106 CYS A CA 1
ATOM 809 C C . CYS A 1 106 ? 8.079 9.030 0.408 1.00 89.75 106 CYS A C 1
ATOM 811 O O . CYS A 1 106 ? 7.614 9.107 1.542 1.00 89.75 106 CYS A O 1
ATOM 813 N N . ILE A 1 107 ? 7.817 9.935 -0.539 1.00 93.19 107 ILE A N 1
ATOM 814 C CA . ILE A 1 107 ? 6.964 11.109 -0.303 1.00 93.19 107 ILE A CA 1
ATOM 815 C C . ILE A 1 107 ? 5.535 10.674 0.028 1.00 93.19 107 ILE A C 1
ATOM 817 O O . ILE A 1 107 ? 4.959 11.170 0.991 1.00 93.19 107 ILE A O 1
ATOM 821 N N . LEU A 1 108 ? 4.980 9.720 -0.723 1.00 87.25 108 LEU A N 1
ATOM 822 C CA . LEU A 1 108 ? 3.645 9.184 -0.458 1.00 87.25 108 LEU A CA 1
ATOM 823 C C . LEU A 1 108 ? 3.571 8.493 0.908 1.00 87.25 108 LEU A C 1
ATOM 825 O O . LEU A 1 108 ? 2.606 8.703 1.636 1.00 87.25 108 LEU A O 1
ATOM 829 N N . GLY A 1 109 ? 4.596 7.726 1.292 1.00 85.75 109 GLY A N 1
ATOM 830 C CA . GLY A 1 109 ? 4.664 7.106 2.619 1.00 85.75 109 GLY A CA 1
ATOM 831 C C . GLY A 1 109 ? 4.744 8.133 3.753 1.00 85.75 109 GLY A C 1
ATOM 832 O O . GLY A 1 109 ? 4.040 8.008 4.756 1.00 85.75 109 GLY A O 1
ATOM 833 N N . ALA A 1 110 ? 5.556 9.179 3.578 1.00 89.88 110 ALA A N 1
ATOM 834 C CA . ALA A 1 110 ? 5.675 10.270 4.542 1.00 89.88 110 ALA A CA 1
ATOM 835 C C . ALA A 1 110 ? 4.361 11.055 4.672 1.00 89.88 110 ALA A C 1
ATOM 837 O O . ALA A 1 110 ? 3.906 11.301 5.786 1.00 89.88 110 ALA A O 1
ATOM 838 N N . ALA A 1 111 ? 3.716 11.384 3.549 1.00 89.94 111 ALA A N 1
ATOM 839 C CA . ALA A 1 111 ? 2.422 12.059 3.529 1.00 89.94 111 ALA A CA 1
ATOM 840 C C . ALA A 1 111 ? 1.320 11.206 4.179 1.00 89.94 111 ALA A C 1
ATOM 842 O O . ALA A 1 111 ? 0.558 11.718 4.994 1.00 89.94 111 ALA A O 1
ATOM 843 N N . ALA A 1 112 ? 1.271 9.904 3.879 1.00 85.12 112 ALA A N 1
ATOM 844 C CA . ALA A 1 112 ? 0.323 8.977 4.495 1.00 85.12 112 ALA A CA 1
ATOM 845 C C . ALA A 1 112 ? 0.513 8.900 6.018 1.00 85.12 112 ALA A C 1
ATOM 847 O O . ALA A 1 112 ? -0.461 8.948 6.764 1.00 85.12 112 ALA A O 1
ATOM 848 N N . THR A 1 113 ? 1.766 8.848 6.481 1.00 87.38 113 THR A N 1
ATOM 849 C CA . THR A 1 113 ? 2.087 8.832 7.917 1.00 87.38 113 THR A CA 1
ATOM 850 C C . THR A 1 113 ? 1.717 10.155 8.584 1.00 87.38 113 THR A C 1
ATOM 852 O O . THR A 1 113 ? 1.127 10.151 9.655 1.00 87.38 113 THR A O 1
ATOM 855 N N . ALA A 1 114 ? 1.990 11.292 7.942 1.00 88.44 114 ALA A N 1
ATOM 856 C CA . ALA A 1 114 ? 1.613 12.603 8.467 1.00 88.44 114 ALA A CA 1
ATOM 857 C C . ALA A 1 114 ? 0.085 12.798 8.531 1.00 88.44 114 ALA A C 1
ATOM 859 O O . ALA A 1 114 ? -0.417 1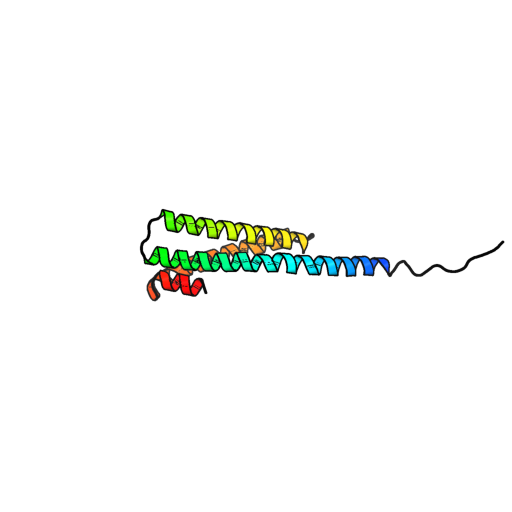3.502 9.403 1.00 88.44 114 ALA A O 1
ATOM 860 N N . TYR A 1 115 ? -0.661 12.171 7.619 1.00 84.94 115 TYR A N 1
ATOM 861 C CA . TYR A 1 115 ? -2.120 12.261 7.569 1.00 84.94 115 TYR A CA 1
ATOM 862 C C . TYR A 1 115 ? -2.829 11.298 8.538 1.00 84.94 115 TYR A C 1
ATOM 864 O O . TYR A 1 115 ? -3.965 11.563 8.934 1.00 84.94 115 TYR A O 1
ATOM 872 N N . ILE A 1 116 ? -2.187 10.199 8.955 1.00 81.62 116 ILE A N 1
ATOM 873 C CA . ILE A 1 116 ? -2.846 9.161 9.764 1.00 81.62 116 ILE A CA 1
ATOM 874 C C . ILE A 1 116 ? -3.292 9.682 11.142 1.00 81.62 116 ILE A C 1
ATOM 876 O O . ILE A 1 116 ? -4.396 9.374 11.581 1.00 81.62 116 ILE A O 1
ATOM 880 N N . GLU A 1 117 ? -2.478 10.502 11.813 1.00 80.19 117 GLU A N 1
ATOM 881 C CA . GLU A 1 117 ? -2.776 11.039 13.149 1.00 80.19 117 GLU A CA 1
ATOM 882 C C . GLU A 1 117 ? -4.035 11.923 13.182 1.00 80.19 117 GLU A C 1
ATOM 884 O O . GLU A 1 117 ? -4.949 11.611 13.955 1.00 80.19 117 GLU A O 1
ATOM 889 N N . PRO A 1 118 ? -4.162 12.976 12.344 1.00 78.56 118 PRO A N 1
ATOM 890 C CA . PRO A 1 118 ? -5.379 13.785 12.316 1.00 78.56 118 PRO A CA 1
ATOM 891 C C . PRO A 1 118 ? -6.593 12.992 11.813 1.00 78.56 118 PRO A C 1
ATOM 893 O O . PRO A 1 118 ? -7.711 13.219 12.278 1.00 78.56 118 PRO A O 1
ATOM 896 N N . ALA A 1 119 ? -6.395 12.028 10.908 1.00 72.31 119 ALA A N 1
ATOM 897 C CA . ALA A 1 119 ? -7.480 11.184 10.421 1.00 72.31 119 ALA A CA 1
ATOM 898 C C . ALA A 1 119 ? -8.066 10.299 11.538 1.00 72.31 119 ALA A C 1
ATOM 900 O O . ALA A 1 119 ? -9.289 10.218 11.689 1.00 72.31 119 ALA A O 1
ATOM 901 N N . ILE A 1 120 ? -7.210 9.684 12.364 1.00 77.06 120 ILE A N 1
ATOM 902 C CA . ILE A 1 120 ? -7.634 8.845 13.495 1.00 77.06 120 ILE A CA 1
ATOM 903 C C . ILE A 1 120 ? -8.416 9.664 14.528 1.00 77.06 120 ILE A C 1
ATOM 905 O O . ILE A 1 120 ? -9.435 9.185 15.029 1.00 77.06 120 ILE A O 1
ATOM 909 N N . GLN A 1 121 ? -7.979 10.893 14.816 1.00 74.19 121 GLN A N 1
ATOM 910 C CA . GLN A 1 121 ? -8.647 11.777 15.777 1.00 74.19 121 GLN A CA 1
ATOM 911 C C . GLN A 1 121 ? -10.026 12.263 15.302 1.00 74.19 121 GLN A C 1
ATOM 913 O O . GLN A 1 121 ? -10.890 12.525 16.137 1.00 74.19 121 GLN A O 1
ATOM 918 N N . GLY A 1 122 ? -10.250 12.372 13.987 1.00 68.62 122 GLY A N 1
ATOM 919 C CA . GLY A 1 122 ? -11.510 12.868 13.427 1.00 68.62 122 GLY A CA 1
ATOM 920 C C . GLY A 1 122 ? -12.617 11.817 13.282 1.00 68.62 122 GLY A C 1
ATOM 921 O O . GLY A 1 122 ? -13.765 12.093 13.619 1.00 68.62 122 GLY A O 1
ATOM 922 N N . VAL A 1 123 ? -12.299 10.626 12.756 1.00 62.53 123 VAL A N 1
ATOM 923 C CA . VAL A 1 123 ? -13.316 9.664 12.256 1.00 62.53 123 VAL A CA 1
ATOM 924 C C . VAL A 1 123 ? -13.232 8.286 12.942 1.00 62.53 123 VAL A C 1
ATOM 926 O O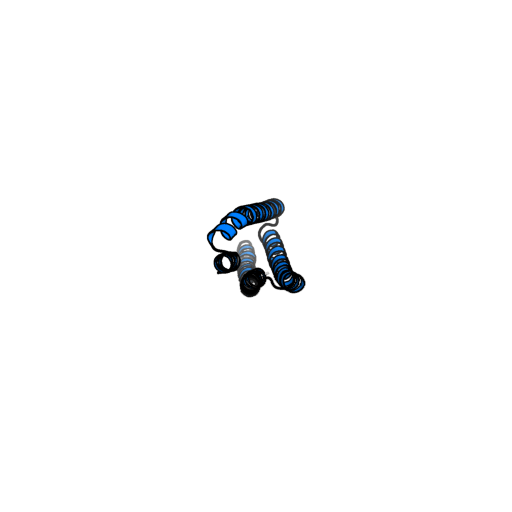 . VAL A 1 123 ? -14.156 7.477 12.849 1.00 62.53 123 VAL A O 1
ATOM 929 N N . GLY A 1 124 ? -12.156 8.019 13.691 1.00 64.31 124 GLY A N 1
ATOM 930 C CA . GLY A 1 124 ? -11.897 6.730 14.338 1.00 64.31 124 GLY A CA 1
ATOM 931 C C . GLY A 1 124 ? -11.175 5.724 13.429 1.00 64.31 124 GLY A C 1
ATOM 932 O O . GLY A 1 124 ? -11.300 5.748 12.206 1.00 64.31 124 GLY A O 1
ATOM 933 N N . MET A 1 125 ? -10.395 4.822 14.038 1.00 63.88 125 MET A N 1
ATOM 934 C CA . MET A 1 125 ? -9.390 4.009 13.330 1.00 63.88 125 MET A CA 1
ATOM 935 C C . MET A 1 125 ? -9.946 3.162 12.171 1.00 63.88 125 MET A C 1
ATOM 937 O O . MET A 1 125 ? -9.349 3.161 11.100 1.00 63.88 125 MET A O 1
ATOM 941 N N . GLY A 1 126 ? -11.081 2.473 12.320 1.00 60.75 126 GLY A N 1
ATOM 942 C CA . GLY A 1 126 ? -11.546 1.574 11.251 1.00 60.75 126 GLY A CA 1
ATOM 943 C C . GLY A 1 126 ? -12.177 2.274 10.045 1.00 60.75 126 GLY A C 1
ATOM 944 O O . GLY A 1 126 ? -12.011 1.808 8.918 1.00 60.75 126 GLY A O 1
ATOM 945 N N . TRP A 1 127 ? -12.811 3.436 10.225 1.00 64.88 127 TRP A N 1
ATOM 946 C CA . TRP A 1 127 ? -13.353 4.211 9.101 1.00 64.88 127 TRP A CA 1
ATOM 947 C C . TRP A 1 127 ? -12.255 4.867 8.267 1.00 64.88 127 TRP A C 1
ATOM 949 O O . TRP A 1 127 ? -12.362 4.886 7.046 1.00 64.88 127 TRP A O 1
ATOM 959 N N . VAL A 1 128 ? -11.167 5.323 8.893 1.00 67.25 128 VAL A N 1
ATOM 960 C CA . VAL A 1 128 ? -10.009 5.891 8.180 1.00 67.25 128 VAL A CA 1
ATOM 961 C C . VAL A 1 128 ? -9.395 4.865 7.229 1.00 67.25 128 VAL A C 1
ATOM 963 O O . VAL A 1 128 ? -9.194 5.158 6.055 1.00 67.25 128 VAL A O 1
ATOM 966 N N . PHE A 1 129 ? -9.163 3.639 7.700 1.00 62.56 129 PHE A N 1
ATOM 967 C CA . PHE A 1 129 ? -8.623 2.567 6.860 1.00 62.56 129 PHE A CA 1
ATOM 968 C C . PHE A 1 129 ? -9.620 2.055 5.812 1.00 62.56 129 PHE A C 1
ATOM 970 O O . PHE A 1 129 ? -9.190 1.598 4.759 1.00 62.56 129 PHE A O 1
ATOM 977 N N . THR A 1 130 ? -10.930 2.163 6.054 1.00 64.25 130 THR A N 1
ATOM 978 C CA . THR A 1 130 ? -11.958 1.793 5.064 1.00 64.25 130 THR A CA 1
ATOM 979 C C . THR A 1 130 ? -12.103 2.858 3.971 1.00 64.25 130 THR A C 1
ATOM 981 O O . THR A 1 130 ? -12.256 2.506 2.811 1.00 64.25 130 THR A O 1
ATOM 984 N N . ILE A 1 131 ? -11.992 4.149 4.310 1.00 65.88 131 ILE A N 1
ATOM 985 C CA . ILE A 1 131 ? -12.001 5.260 3.339 1.00 65.88 131 ILE A CA 1
ATOM 986 C C . ILE A 1 131 ? -10.698 5.301 2.530 1.00 65.88 131 ILE A C 1
ATOM 988 O O . ILE A 1 131 ? -10.729 5.601 1.347 1.00 65.88 131 ILE A O 1
ATOM 992 N N . LEU A 1 132 ? -9.553 4.982 3.141 1.00 64.81 132 LEU A N 1
ATOM 993 C CA . LEU A 1 132 ? -8.287 4.806 2.412 1.00 64.81 132 LEU A CA 1
ATOM 994 C C . LEU A 1 132 ? -8.251 3.493 1.605 1.00 64.81 132 LEU A C 1
ATOM 996 O O . LEU A 1 132 ? -7.475 3.354 0.661 1.00 64.81 132 LEU A O 1
ATOM 1000 N N . GLY A 1 133 ? -9.052 2.513 2.028 1.00 58.41 133 GLY A N 1
ATOM 1001 C CA . GLY A 1 133 ? -9.159 1.166 1.474 1.00 58.41 133 GLY A CA 1
ATOM 1002 C C . GLY A 1 133 ? -10.149 1.025 0.309 1.00 58.41 133 GLY A C 1
ATOM 1003 O O . GLY A 1 133 ? -10.163 -0.020 -0.346 1.00 58.41 133 GLY A O 1
ATOM 1004 N N . VAL A 1 134 ? -10.941 2.053 0.008 1.00 57.12 134 VAL A N 1
ATOM 1005 C CA . VAL A 1 134 ? -11.942 2.094 -1.075 1.00 57.12 134 VAL A CA 1
ATOM 1006 C C . VAL A 1 134 ? -11.561 3.167 -2.080 1.00 57.12 134 VAL A C 1
ATOM 1008 O O . VAL A 1 134 ? -11.606 2.851 -3.289 1.00 57.12 134 VAL A O 1
#

Foldseek 3Di:
DDDDDDDDPPPPPVVVVCVVVVVVVVVVVCVVVVVVLVVLLLLLLVLLLVLLVCVQVVHDPVVNVVSVVSNVVSVVVVLVVVLVVLCVVCVPCSVVVNVVVVVVVVVVVVVCVVPQVVLCVPPHRNVSSNVVSD